Protein AF-A0A752IM41-F1 (afdb_monomer_lite)

Organism: Salmonella enterica (NCBI:txid28901)

pLDDT: mean 89.95, std 9.4, range [52.66, 97.0]

Secondary structure (DSSP, 8-state):
-HHHHHHHHHHHHHHH-TT--------SS--HHHHHHHHH-SS-B----TT-HHHHHHHHHH-S--B--SSSSHHHHHHHHHHT--

Radius of gyration: 12.21 Å; chains: 1; bounding box: 30×26×31 Å

Structure (mmCIF, N/CA/C/O backbone):
data_AF-A0A752IM41-F1
#
_entry.id   AF-A0A752IM41-F1
#
loop_
_atom_site.group_PDB
_atom_site.id
_atom_site.type_symbol
_atom_site.label_atom_id
_atom_site.label_alt_id
_atom_site.label_comp_id
_atom_site.label_asym_id
_atom_site.label_entity_id
_atom_site.label_seq_id
_atom_site.pdbx_PDB_ins_code
_atom_site.Cartn_x
_atom_site.Cartn_y
_atom_site.Cartn_z
_atom_site.occupancy
_atom_site.B_iso_or_equiv
_atom_site.auth_seq_id
_atom_site.auth_comp_id
_atom_site.auth_asym_id
_atom_site.auth_atom_id
_ato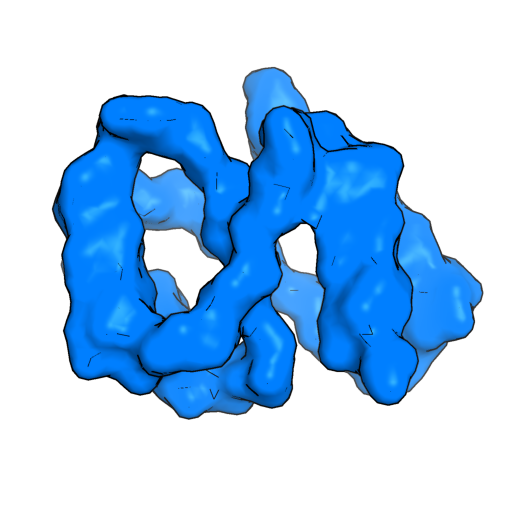m_site.pdbx_PDB_model_num
ATOM 1 N N . LEU A 1 1 ? 0.970 14.072 -9.253 1.00 55.06 1 LEU A N 1
ATOM 2 C CA . LEU A 1 1 ? -0.439 13.590 -9.184 1.00 55.06 1 LEU A CA 1
ATOM 3 C C . LEU A 1 1 ? -0.620 12.385 -8.253 1.00 55.06 1 LEU A C 1
ATOM 5 O O . LEU A 1 1 ? -1.535 12.417 -7.440 1.00 55.06 1 LEU A O 1
ATOM 9 N N . MET A 1 2 ? 0.221 11.345 -8.348 1.00 66.38 2 MET A N 1
ATOM 10 C CA . MET A 1 2 ? 0.053 10.117 -7.548 1.00 66.38 2 MET A CA 1
ATOM 11 C C . MET A 1 2 ? 0.316 10.296 -6.051 1.00 66.38 2 MET A C 1
ATOM 13 O O . MET A 1 2 ? -0.465 9.783 -5.264 1.00 66.38 2 MET A O 1
ATOM 17 N N . GLU A 1 3 ? 1.325 11.070 -5.642 1.00 77.12 3 GLU A N 1
ATOM 18 C CA . GLU A 1 3 ? 1.614 11.286 -4.211 1.00 77.12 3 GLU A CA 1
ATOM 19 C C . GLU A 1 3 ? 0.424 11.886 -3.451 1.00 77.12 3 GLU A C 1
ATOM 21 O O . GLU A 1 3 ? 0.065 11.424 -2.373 1.00 77.12 3 GLU A O 1
ATOM 26 N N . GLY A 1 4 ? -0.268 12.860 -4.052 1.00 88.25 4 GLY A N 1
ATOM 27 C CA . GLY A 1 4 ? -1.477 13.436 -3.464 1.00 88.25 4 GLY A CA 1
ATOM 28 C C . GLY A 1 4 ? -2.636 12.437 -3.367 1.00 88.25 4 GLY A C 1
ATOM 29 O O . GLY A 1 4 ? -3.416 12.497 -2.419 1.00 88.25 4 GLY A O 1
ATOM 30 N N . ALA A 1 5 ? -2.752 11.510 -4.323 1.00 90.00 5 ALA A N 1
ATOM 31 C CA . ALA A 1 5 ? -3.743 10.439 -4.265 1.00 90.00 5 ALA A CA 1
ATOM 32 C C . ALA A 1 5 ? -3.396 9.408 -3.181 1.00 90.00 5 ALA A C 1
ATOM 34 O O . ALA A 1 5 ? -4.267 9.063 -2.390 1.00 90.00 5 ALA A O 1
ATOM 35 N N . ALA A 1 6 ? -2.132 8.989 -3.094 1.00 90.56 6 ALA A N 1
ATOM 36 C CA . ALA A 1 6 ? -1.645 8.071 -2.068 1.00 90.56 6 ALA A CA 1
ATOM 37 C C . ALA A 1 6 ? -1.821 8.652 -0.656 1.00 90.56 6 ALA A C 1
ATOM 39 O O . ALA A 1 6 ? -2.323 7.969 0.234 1.00 90.56 6 ALA A O 1
ATOM 40 N N . ARG A 1 7 ? -1.524 9.946 -0.464 1.00 94.44 7 ARG A N 1
ATOM 41 C CA . ARG A 1 7 ? -1.757 10.643 0.810 1.00 94.44 7 ARG A CA 1
ATOM 42 C C . ARG A 1 7 ? -3.231 10.650 1.211 1.00 94.44 7 ARG A C 1
ATOM 44 O O . ARG A 1 7 ? -3.547 10.279 2.335 1.00 94.44 7 ARG A O 1
ATOM 51 N N . ARG A 1 8 ? -4.139 11.012 0.297 1.00 95.00 8 ARG A N 1
ATOM 52 C CA . ARG A 1 8 ? -5.587 10.963 0.574 1.00 95.00 8 ARG A CA 1
ATOM 53 C C . ARG A 1 8 ? -6.077 9.540 0.847 1.00 95.00 8 ARG A C 1
ATOM 55 O O . ARG A 1 8 ? -6.934 9.356 1.703 1.00 95.00 8 ARG A O 1
ATOM 62 N N . GLY A 1 9 ? -5.532 8.550 0.137 1.00 94.81 9 GLY A N 1
ATOM 63 C CA . GLY A 1 9 ? -5.806 7.134 0.380 1.00 94.81 9 GLY A CA 1
ATOM 64 C C . GLY A 1 9 ? -5.419 6.722 1.798 1.00 94.81 9 GLY A C 1
ATOM 65 O O . GLY A 1 9 ? -6.255 6.196 2.524 1.00 94.81 9 GLY A O 1
ATOM 66 N N . LYS A 1 10 ? -4.198 7.063 2.227 1.00 95.81 10 LYS A N 1
ATOM 67 C CA . LYS A 1 10 ? -3.725 6.860 3.604 1.00 95.81 10 LYS A CA 1
ATOM 68 C C . LYS A 1 10 ? -4.640 7.525 4.632 1.00 95.81 10 LYS A C 1
ATOM 70 O O . LYS A 1 10 ? -5.068 6.870 5.573 1.00 95.81 10 LYS A O 1
ATOM 75 N N . GLU A 1 11 ? -4.961 8.804 4.451 1.00 96.81 11 GLU A N 1
ATOM 76 C CA . GLU A 1 11 ? -5.841 9.540 5.372 1.00 96.81 11 GLU A CA 1
ATOM 77 C C . GLU A 1 11 ? -7.227 8.893 5.493 1.00 96.81 11 GLU A C 1
ATOM 79 O O . GLU A 1 11 ? -7.789 8.841 6.583 1.00 96.81 11 GLU A O 1
ATOM 84 N N . ALA A 1 12 ? -7.785 8.393 4.390 1.00 96.25 12 ALA A N 1
ATOM 85 C CA . ALA A 1 12 ? -9.068 7.701 4.399 1.00 96.25 12 ALA A CA 1
ATOM 86 C C . ALA A 1 12 ? -8.983 6.316 5.060 1.00 96.25 12 ALA A C 1
ATOM 88 O O . ALA A 1 12 ? -9.834 5.997 5.885 1.00 96.25 12 ALA A O 1
ATOM 89 N N . LEU A 1 13 ? -7.950 5.522 4.758 1.00 95.69 13 LEU A N 1
ATOM 90 C CA . LEU A 1 13 ? -7.739 4.214 5.387 1.00 95.69 13 LEU A CA 1
ATOM 91 C C . LEU A 1 13 ? -7.577 4.337 6.900 1.00 95.69 13 LEU A C 1
ATOM 93 O O . LEU A 1 13 ? -8.201 3.579 7.627 1.00 95.69 13 LEU A O 1
ATOM 97 N N . LEU A 1 14 ? -6.828 5.332 7.379 1.00 97.00 14 LEU A N 1
ATOM 98 C CA . LEU A 1 14 ? -6.671 5.584 8.815 1.00 97.00 14 LEU A CA 1
ATOM 99 C C . LEU A 1 14 ? -7.972 6.044 9.491 1.00 97.00 14 LEU A C 1
ATOM 101 O O . LEU A 1 14 ? -8.148 5.828 10.684 1.00 97.00 14 LEU A O 1
ATOM 105 N N . LYS A 1 15 ? -8.901 6.664 8.753 1.00 96.56 15 LYS A N 1
ATOM 106 C CA . LYS A 1 15 ? -10.240 6.983 9.280 1.00 96.56 15 LYS A CA 1
ATOM 107 C C . LYS A 1 15 ? -11.130 5.746 9.381 1.00 96.56 15 LYS A C 1
ATOM 109 O O . LYS A 1 15 ? -11.902 5.647 10.326 1.00 96.56 15 LYS A O 1
ATOM 114 N N . LEU A 1 16 ? -11.043 4.839 8.408 1.00 94.38 16 LEU A N 1
ATOM 115 C CA . LEU A 1 16 ? -11.819 3.595 8.385 1.00 94.38 16 LEU A CA 1
ATOM 116 C C . LEU A 1 16 ? -11.269 2.563 9.377 1.00 94.38 16 LEU A C 1
ATOM 118 O O . LEU A 1 16 ? -12.032 1.879 10.049 1.00 94.38 16 LEU A O 1
ATOM 122 N N . TYR A 1 17 ? -9.945 2.498 9.497 1.00 95.50 17 TYR A N 1
ATOM 123 C CA . TYR A 1 17 ? -9.214 1.542 10.317 1.00 95.50 17 TYR A CA 1
ATOM 124 C C . TYR A 1 17 ? -8.118 2.271 11.114 1.00 95.50 17 TYR A C 1
ATOM 126 O O . TYR A 1 17 ? -6.951 2.281 10.712 1.00 95.50 17 TYR A O 1
ATOM 134 N N . PRO A 1 18 ? -8.458 2.878 12.266 1.00 95.31 18 PRO A N 1
ATOM 135 C CA . PRO A 1 18 ? -7.511 3.672 13.057 1.00 95.31 18 PRO A CA 1
ATOM 136 C C . PRO A 1 18 ? -6.282 2.907 13.565 1.00 95.31 18 PRO A C 1
ATOM 138 O O . PRO A 1 18 ? -5.282 3.527 13.913 1.00 95.31 18 PRO A O 1
ATOM 141 N N . GLY A 1 19 ? -6.352 1.573 13.615 1.00 95.56 19 GLY A N 1
ATOM 142 C CA . GLY A 1 19 ? -5.241 0.708 14.018 1.00 95.56 19 GLY A CA 1
ATOM 143 C C . GLY A 1 19 ? -4.243 0.372 12.905 1.00 95.56 19 GLY A C 1
ATOM 144 O O . GLY A 1 19 ? -3.234 -0.265 13.193 1.00 95.56 19 GLY A O 1
ATOM 145 N N . LEU A 1 20 ? -4.496 0.762 11.648 1.00 95.81 20 LEU A N 1
ATOM 146 C CA . LEU A 1 20 ? -3.552 0.499 10.559 1.00 95.81 20 LEU A CA 1
ATOM 147 C C . LEU A 1 20 ? -2.284 1.344 10.706 1.00 95.81 20 LEU A C 1
ATOM 149 O O . LEU A 1 20 ? -2.345 2.552 10.932 1.00 95.81 20 LEU A O 1
ATOM 153 N N . ASN A 1 21 ? -1.131 0.730 10.440 1.00 96.50 21 ASN A N 1
ATOM 154 C CA . ASN A 1 21 ? 0.063 1.466 10.045 1.00 96.50 21 ASN A CA 1
ATOM 155 C C . ASN A 1 21 ? 0.107 1.543 8.514 1.00 96.50 21 ASN A C 1
ATOM 157 O O . ASN A 1 21 ? 0.119 0.518 7.838 1.00 96.50 21 ASN A O 1
ATOM 161 N N . VAL A 1 22 ? 0.125 2.757 7.962 1.00 95.56 22 VAL A N 1
ATOM 162 C CA . VAL A 1 22 ? 0.159 2.970 6.510 1.00 95.56 22 VAL A CA 1
ATOM 163 C C . VAL A 1 22 ? 1.414 3.744 6.134 1.00 95.56 22 VAL A C 1
ATOM 16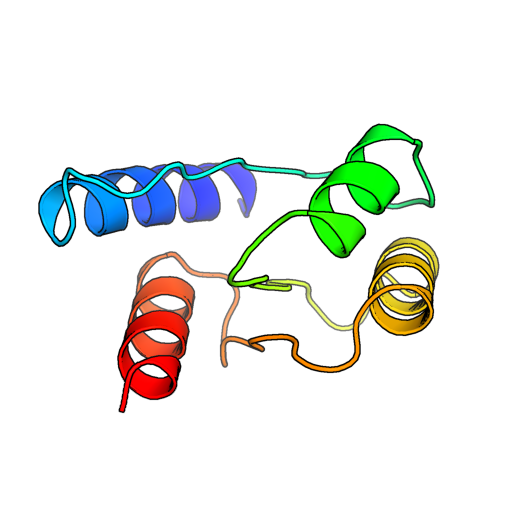5 O O . VAL A 1 22 ? 1.560 4.927 6.470 1.00 95.56 22 VAL A O 1
ATOM 168 N N . GLU A 1 23 ? 2.284 3.102 5.366 1.00 95.81 23 GLU A N 1
ATOM 169 C CA . GLU A 1 23 ? 3.508 3.688 4.826 1.00 95.81 23 GLU A CA 1
ATOM 170 C C . GLU A 1 23 ? 3.361 3.957 3.328 1.00 95.81 23 GLU A C 1
ATOM 172 O O . GLU A 1 23 ? 2.732 3.196 2.595 1.00 95.81 23 GLU A O 1
ATOM 177 N N . LEU A 1 24 ? 3.902 5.088 2.874 1.00 94.00 24 LEU A N 1
ATOM 178 C CA . LEU A 1 24 ? 3.871 5.483 1.470 1.00 94.00 24 LEU A CA 1
ATOM 179 C C . LEU A 1 24 ? 5.290 5.429 0.919 1.00 94.00 24 LEU A C 1
ATOM 181 O O . LEU A 1 24 ? 6.188 6.058 1.472 1.00 94.00 24 LEU A O 1
ATOM 185 N N . ASN A 1 25 ? 5.468 4.738 -0.201 1.00 91.81 25 ASN A N 1
ATOM 186 C CA . ASN A 1 25 ? 6.725 4.693 -0.933 1.00 91.81 25 ASN A CA 1
ATOM 187 C C . ASN A 1 25 ? 6.494 5.143 -2.383 1.00 91.81 25 ASN A C 1
ATOM 189 O O . ASN A 1 25 ? 5.474 4.815 -2.994 1.00 91.81 25 ASN A O 1
ATOM 193 N N . HIS A 1 26 ? 7.419 5.942 -2.909 1.00 89.38 26 HIS A N 1
ATOM 194 C CA . HIS A 1 26 ? 7.372 6.476 -4.271 1.00 89.38 26 HIS A CA 1
ATOM 195 C C . HIS A 1 26 ? 8.615 6.100 -5.086 1.00 89.38 26 HIS A C 1
ATOM 197 O O . HIS A 1 26 ? 8.821 6.652 -6.168 1.00 89.38 26 HIS A O 1
ATOM 203 N N . ASP A 1 27 ? 9.416 5.151 -4.604 1.00 88.75 27 ASP A N 1
ATOM 204 C CA . ASP A 1 27 ? 10.633 4.727 -5.276 1.00 88.75 27 ASP A CA 1
ATOM 205 C C . ASP A 1 27 ? 10.298 4.085 -6.625 1.00 88.75 27 ASP A C 1
ATOM 207 O O . ASP A 1 27 ? 9.307 3.372 -6.810 1.00 88.75 27 ASP A O 1
ATOM 211 N N . HIS A 1 28 ? 11.133 4.383 -7.613 1.00 86.38 28 HIS A N 1
ATOM 212 C CA . HIS A 1 28 ? 10.981 3.877 -8.977 1.00 86.38 28 HIS A CA 1
ATOM 213 C C . HIS A 1 28 ? 11.925 2.707 -9.283 1.00 86.38 28 HIS A C 1
ATOM 215 O O . HIS A 1 28 ? 11.824 2.097 -10.349 1.00 86.38 28 HIS A O 1
ATOM 221 N N . VAL A 1 29 ? 12.819 2.397 -8.346 1.00 86.75 29 VAL A N 1
ATOM 222 C CA . VAL A 1 29 ? 13.906 1.424 -8.463 1.00 86.75 29 VAL A CA 1
ATOM 223 C C . VAL A 1 29 ? 13.991 0.580 -7.193 1.00 86.75 29 VAL A C 1
ATOM 225 O O . VAL A 1 29 ? 13.337 0.889 -6.197 1.00 86.75 29 VAL A O 1
ATOM 228 N N . ALA A 1 30 ? 14.808 -0.470 -7.228 1.00 87.94 30 ALA A N 1
ATOM 229 C CA . ALA A 1 30 ? 15.073 -1.327 -6.081 1.00 87.94 30 ALA A CA 1
ATOM 230 C C . ALA A 1 30 ? 15.856 -0.567 -4.996 1.00 87.94 30 ALA A C 1
ATOM 232 O O . ALA A 1 30 ? 17.081 -0.465 -5.056 1.00 87.94 30 ALA A O 1
ATOM 233 N N . THR A 1 31 ? 15.156 -0.008 -4.011 1.00 93.31 31 THR A N 1
ATOM 234 C CA . THR A 1 31 ? 15.779 0.611 -2.835 1.00 93.31 31 THR A CA 1
ATOM 235 C C . T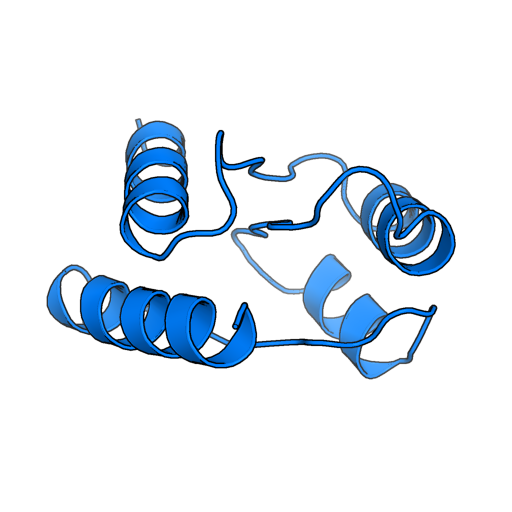HR A 1 31 ? 15.648 -0.312 -1.622 1.00 93.31 31 THR A C 1
ATOM 237 O O . THR A 1 31 ? 14.677 -1.068 -1.526 1.00 93.31 31 THR A O 1
ATOM 240 N N . PRO A 1 32 ? 16.559 -0.219 -0.636 1.00 94.75 32 PRO A N 1
ATOM 241 C CA . PRO A 1 32 ? 16.404 -0.940 0.627 1.00 94.75 32 PRO A CA 1
ATOM 242 C C . PRO A 1 32 ? 15.074 -0.640 1.335 1.00 94.75 32 PRO A C 1
ATOM 244 O O . PRO A 1 32 ? 14.503 -1.523 1.966 1.00 94.75 32 PRO A O 1
ATOM 247 N N . ALA A 1 33 ? 14.553 0.586 1.205 1.00 94.06 33 ALA A N 1
ATOM 248 C CA . ALA A 1 33 ? 13.269 0.971 1.784 1.00 94.06 33 ALA A CA 1
ATOM 249 C C . ALA A 1 33 ? 12.091 0.248 1.110 1.00 94.06 33 ALA A C 1
ATOM 251 O O . ALA A 1 33 ? 11.236 -0.299 1.805 1.00 94.06 33 ALA A O 1
ATOM 252 N N . LEU A 1 34 ? 12.066 0.201 -0.228 1.00 93.31 34 LEU A N 1
ATOM 253 C CA . LEU A 1 34 ? 11.039 -0.518 -0.984 1.00 93.31 34 LEU A CA 1
ATOM 254 C C . LEU A 1 34 ? 11.068 -2.019 -0.676 1.00 93.31 34 LEU A C 1
ATOM 256 O O . LEU A 1 34 ? 10.016 -2.609 -0.445 1.00 93.31 34 LEU A O 1
ATOM 260 N N . ILE A 1 35 ? 12.265 -2.612 -0.632 1.00 94.81 35 ILE A N 1
ATOM 261 C CA . ILE A 1 35 ? 12.459 -4.032 -0.306 1.00 94.81 35 ILE A CA 1
ATOM 262 C C . ILE A 1 35 ? 11.948 -4.324 1.107 1.00 94.81 35 ILE A C 1
ATOM 264 O O . ILE A 1 35 ? 11.101 -5.192 1.285 1.00 94.81 35 ILE A O 1
ATOM 268 N N . ASN A 1 36 ? 12.363 -3.534 2.101 1.00 96.06 36 ASN A N 1
ATOM 269 C CA . ASN A 1 36 ? 11.932 -3.715 3.487 1.00 96.06 36 ASN A CA 1
ATOM 270 C C . ASN A 1 36 ? 10.402 -3.625 3.646 1.00 96.06 36 ASN A C 1
ATOM 272 O O . ASN A 1 36 ? 9.817 -4.384 4.417 1.00 96.06 36 ASN A O 1
ATOM 276 N N . LEU A 1 37 ? 9.740 -2.720 2.917 1.00 94.94 37 LEU A N 1
ATOM 277 C CA . LEU A 1 37 ? 8.275 -2.639 2.900 1.00 94.94 37 LEU A CA 1
ATOM 278 C C . LEU A 1 37 ? 7.643 -3.869 2.239 1.00 94.94 37 LEU A C 1
ATOM 280 O O . LEU A 1 37 ? 6.664 -4.408 2.757 1.00 94.94 37 LEU A O 1
ATOM 284 N N . ALA A 1 38 ? 8.203 -4.321 1.114 1.00 94.44 38 ALA A N 1
ATOM 285 C CA . ALA A 1 38 ? 7.732 -5.504 0.401 1.00 94.44 38 ALA A CA 1
ATOM 286 C C . ALA A 1 38 ? 7.887 -6.784 1.233 1.00 94.44 38 ALA A C 1
ATOM 288 O O . ALA A 1 38 ? 7.054 -7.676 1.114 1.00 94.44 38 ALA A O 1
ATOM 289 N N . GLU A 1 39 ? 8.872 -6.867 2.121 1.00 95.31 39 GLU A N 1
ATOM 290 C CA . GLU A 1 39 ? 9.058 -8.018 3.012 1.00 95.31 39 GLU A CA 1
ATOM 291 C C . GLU A 1 39 ? 8.143 -7.977 4.243 1.00 95.31 39 GLU A C 1
ATOM 293 O O . GLU A 1 39 ? 7.654 -9.018 4.673 1.00 95.31 39 GLU A O 1
ATOM 298 N N . LYS A 1 40 ? 7.896 -6.793 4.822 1.00 95.31 40 LYS A N 1
ATOM 299 C CA . LYS A 1 40 ? 7.307 -6.683 6.171 1.00 95.31 40 LYS A CA 1
ATOM 300 C C . LYS A 1 40 ? 5.831 -6.320 6.233 1.00 95.31 40 LYS A C 1
ATOM 302 O O . LYS A 1 40 ? 5.217 -6.555 7.265 1.00 95.31 40 LYS A O 1
ATOM 307 N N . ALA A 1 41 ? 5.267 -5.701 5.198 1.00 95.69 41 ALA A N 1
ATOM 308 C CA . ALA A 1 41 ? 3.876 -5.259 5.263 1.00 95.69 41 ALA A CA 1
ATOM 309 C C . ALA A 1 41 ? 2.904 -6.452 5.311 1.00 95.69 41 ALA A C 1
ATOM 311 O O . ALA A 1 41 ? 3.100 -7.427 4.593 1.00 95.69 41 ALA A O 1
ATOM 312 N N . ASP A 1 42 ? 1.804 -6.372 6.050 1.00 95.56 42 ASP A N 1
ATOM 313 C CA . ASP A 1 42 ? 0.765 -7.410 5.957 1.00 95.56 42 ASP A CA 1
ATOM 314 C C . ASP A 1 42 ? 0.060 -7.348 4.590 1.00 95.56 42 ASP A C 1
ATOM 316 O O . ASP A 1 42 ? -0.148 -8.358 3.928 1.00 95.56 42 ASP A O 1
ATOM 320 N N . TYR A 1 43 ? -0.180 -6.131 4.092 1.00 95.62 43 TYR A N 1
ATOM 321 C CA . TYR A 1 43 ? -0.788 -5.868 2.787 1.00 95.62 43 TYR A CA 1
ATOM 322 C C . TYR A 1 43 ? 0.075 -4.907 1.971 1.00 95.62 43 TYR A C 1
ATOM 324 O O . TYR A 1 43 ? 0.603 -3.931 2.504 1.00 95.62 43 TYR A O 1
ATOM 332 N N . PHE A 1 44 ? 0.180 -5.139 0.660 1.00 95.31 44 PHE A N 1
ATOM 333 C CA . PHE A 1 44 ? 0.948 -4.273 -0.236 1.00 95.31 44 PHE A CA 1
ATOM 334 C C . PHE A 1 44 ? 0.107 -3.839 -1.432 1.00 95.31 44 PHE A C 1
ATOM 336 O O . PHE A 1 44 ? -0.264 -4.657 -2.271 1.00 95.31 44 PHE A O 1
ATOM 343 N N . ILE A 1 45 ? -0.165 -2.537 -1.534 1.00 93.94 45 ILE A N 1
ATOM 344 C CA . ILE A 1 45 ? -0.886 -1.950 -2.668 1.00 93.94 45 ILE A CA 1
ATOM 345 C C . ILE A 1 45 ? 0.136 -1.395 -3.658 1.00 93.94 45 ILE A C 1
ATOM 347 O O . ILE A 1 45 ? 0.755 -0.358 -3.408 1.00 93.94 45 ILE A O 1
ATOM 351 N N . PHE A 1 46 ? 0.285 -2.035 -4.816 1.00 92.19 46 PHE A N 1
ATOM 352 C CA . PHE A 1 46 ? 1.164 -1.536 -5.874 1.00 92.19 46 PHE A CA 1
ATOM 353 C C . PHE A 1 46 ? 0.367 -0.706 -6.880 1.00 92.19 46 PHE A C 1
ATOM 355 O O . PHE A 1 46 ? 0.001 -1.145 -7.971 1.00 92.19 46 PHE A O 1
ATOM 362 N N . ALA A 1 47 ? 0.086 0.541 -6.509 1.00 87.69 47 ALA A N 1
ATOM 363 C CA . ALA A 1 47 ? -0.603 1.483 -7.378 1.00 87.69 47 ALA A CA 1
ATOM 364 C C . ALA A 1 47 ? 0.391 2.109 -8.364 1.00 87.69 47 ALA A C 1
ATOM 366 O O . ALA A 1 47 ? 0.868 3.220 -8.143 1.00 87.69 47 ALA A O 1
ATOM 367 N N . SER A 1 48 ? 0.730 1.421 -9.454 1.00 73.25 48 SER A N 1
ATOM 368 C CA . SER A 1 48 ? 1.560 1.983 -10.526 1.00 73.25 48 SER A CA 1
ATOM 369 C C . SER A 1 48 ? 0.894 1.833 -11.892 1.00 73.25 48 SER A C 1
ATOM 371 O O . SER A 1 48 ? 0.113 0.918 -12.119 1.00 73.25 48 SER A O 1
ATOM 373 N N . GLY A 1 49 ? 1.164 2.769 -12.807 1.00 65.31 49 GLY A N 1
ATOM 374 C CA . GLY A 1 49 ? 0.837 2.541 -14.218 1.00 65.31 49 GLY A CA 1
ATOM 375 C C . GLY A 1 49 ? 1.823 1.578 -14.866 1.00 65.31 49 GLY A C 1
ATOM 376 O O . GLY A 1 49 ? 2.824 1.227 -14.259 1.00 65.31 49 GLY A O 1
ATOM 377 N N . SER A 1 50 ? 1.598 1.257 -16.135 1.00 56.00 50 SER A N 1
ATOM 378 C CA . SER A 1 50 ? 2.386 0.335 -16.968 1.00 56.00 50 SER A CA 1
ATOM 379 C C . SER A 1 50 ? 3.895 0.633 -17.139 1.00 56.00 50 SER A C 1
ATOM 381 O O . SER A 1 50 ? 4.531 0.009 -17.976 1.00 56.00 50 SER A O 1
ATOM 383 N N . SER A 1 51 ? 4.504 1.560 -16.391 1.00 52.66 51 SER A N 1
ATOM 384 C CA . SER A 1 51 ? 5.831 2.123 -16.683 1.00 52.66 51 SER A CA 1
ATOM 385 C C . SER A 1 51 ? 6.871 2.024 -15.554 1.00 52.66 51 SER A C 1
ATOM 387 O O . SER A 1 51 ? 7.783 2.847 -15.499 1.00 52.66 51 SER A O 1
ATOM 389 N N . LYS A 1 52 ? 6.777 1.052 -14.635 1.00 68.88 52 LYS A N 1
ATOM 390 C CA . LYS A 1 52 ? 7.725 0.922 -13.504 1.00 68.88 52 LYS A CA 1
ATOM 391 C C . LYS A 1 52 ? 8.291 -0.491 -13.326 1.00 68.88 52 LYS A C 1
ATOM 393 O O . LYS A 1 52 ? 8.217 -1.048 -12.236 1.00 68.88 52 LYS A O 1
ATOM 398 N N . HIS A 1 53 ? 8.872 -1.055 -14.388 1.00 79.38 53 HIS A N 1
ATOM 399 C CA . HIS A 1 53 ? 9.406 -2.424 -14.394 1.00 79.38 53 HIS A CA 1
ATOM 400 C C . HIS A 1 53 ? 10.366 -2.722 -13.234 1.00 79.38 53 HIS A C 1
ATOM 402 O O . HIS A 1 53 ? 10.219 -3.761 -12.610 1.00 79.38 53 HIS A O 1
ATOM 408 N N . GLN A 1 54 ? 11.298 -1.823 -12.892 1.00 84.19 54 GLN A N 1
ATOM 409 C CA . GLN A 1 54 ? 12.278 -2.104 -11.832 1.00 84.19 54 GLN A CA 1
ATOM 410 C C . GLN A 1 54 ? 11.634 -2.230 -10.445 1.00 84.19 54 GLN A C 1
ATOM 412 O O . GLN A 1 54 ? 11.783 -3.266 -9.805 1.00 84.19 54 GLN A O 1
ATOM 417 N N . ALA A 1 55 ? 10.884 -1.218 -9.993 1.00 85.88 55 ALA A N 1
ATOM 418 C CA . ALA A 1 55 ? 10.165 -1.299 -8.719 1.00 85.88 55 ALA A CA 1
ATOM 419 C C . ALA A 1 55 ? 9.149 -2.452 -8.701 1.00 85.88 55 ALA A C 1
ATOM 421 O O . ALA A 1 55 ? 9.015 -3.127 -7.687 1.00 85.88 55 ALA A O 1
ATOM 422 N N . PHE A 1 56 ? 8.462 -2.699 -9.822 1.00 87.88 56 PHE A N 1
ATOM 423 C CA . PHE A 1 56 ? 7.509 -3.800 -9.940 1.00 87.88 56 PHE A CA 1
ATOM 424 C C . PHE A 1 56 ? 8.189 -5.153 -9.738 1.00 87.88 56 PHE A C 1
ATOM 426 O O . PHE A 1 56 ? 7.785 -5.883 -8.840 1.00 87.88 56 PHE A O 1
ATOM 433 N N . TYR A 1 57 ? 9.241 -5.445 -10.512 1.00 88.94 57 TYR A N 1
ATOM 434 C CA . TYR A 1 57 ? 9.958 -6.714 -10.399 1.00 88.94 57 TYR A CA 1
ATOM 435 C C . TYR A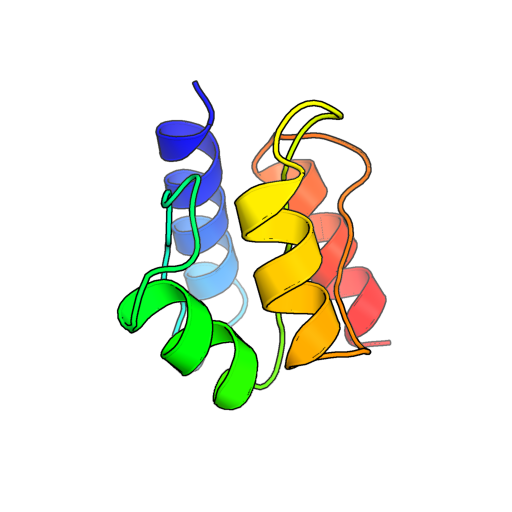 1 57 ? 10.574 -6.890 -9.015 1.00 88.94 57 TYR A C 1
ATOM 437 O O . TYR A 1 57 ? 10.433 -7.953 -8.426 1.00 88.94 57 TYR A O 1
ATOM 445 N N . THR A 1 58 ? 11.123 -5.813 -8.445 1.00 90.38 58 THR A N 1
ATOM 446 C CA . THR A 1 58 ? 11.617 -5.829 -7.063 1.00 90.38 58 THR A CA 1
ATOM 447 C C . THR A 1 58 ? 10.521 -6.288 -6.106 1.00 90.38 58 THR A C 1
ATOM 449 O O . THR A 1 58 ? 10.714 -7.251 -5.382 1.00 90.38 58 THR A O 1
ATOM 452 N N . VAL A 1 59 ? 9.346 -5.650 -6.104 1.00 91.31 59 VAL A N 1
ATOM 453 C CA . VAL A 1 59 ? 8.269 -6.037 -5.178 1.00 91.31 59 VAL A CA 1
ATOM 454 C C . VAL A 1 59 ? 7.801 -7.472 -5.438 1.00 91.31 59 VAL A C 1
ATOM 456 O O . VAL A 1 59 ? 7.600 -8.208 -4.476 1.00 91.31 59 VAL A O 1
ATOM 459 N N . THR A 1 60 ? 7.677 -7.897 -6.700 1.00 91.69 60 THR A N 1
ATOM 460 C CA . THR A 1 60 ? 7.249 -9.269 -7.029 1.00 91.69 60 THR A CA 1
ATOM 461 C C . THR A 1 60 ? 8.272 -10.343 -6.654 1.00 91.69 60 THR A C 1
ATOM 463 O O . THR A 1 60 ? 7.875 -11.483 -6.421 1.00 91.69 60 THR A O 1
ATOM 466 N N . ASP A 1 61 ? 9.560 -10.000 -6.558 1.00 93.00 61 ASP A N 1
ATOM 467 C CA . ASP A 1 61 ? 10.613 -10.928 -6.123 1.00 93.00 61 ASP A CA 1
ATOM 468 C C . ASP A 1 61 ? 10.521 -11.235 -4.619 1.00 93.00 61 ASP A C 1
ATOM 470 O O . ASP A 1 61 ? 10.816 -12.353 -4.196 1.00 93.00 61 ASP A O 1
ATOM 474 N N . TYR A 1 62 ? 10.064 -10.271 -3.811 1.00 92.88 62 TYR A N 1
ATOM 475 C CA . TYR A 1 62 ? 9.925 -10.422 -2.354 1.00 92.88 62 TYR A CA 1
ATOM 476 C C . TYR A 1 62 ? 8.497 -10.758 -1.904 1.00 92.88 62 TYR A C 1
ATOM 478 O O . TYR A 1 62 ? 8.301 -11.227 -0.783 1.00 92.88 62 TYR A O 1
ATOM 486 N N . ARG A 1 63 ? 7.484 -10.533 -2.753 1.00 92.69 63 ARG A N 1
ATOM 487 C CA . ARG A 1 63 ? 6.072 -10.714 -2.396 1.00 92.69 63 ARG A CA 1
ATOM 488 C C . ARG A 1 63 ? 5.225 -11.183 -3.572 1.00 92.69 63 ARG A C 1
ATOM 490 O O . ARG A 1 63 ? 5.190 -10.555 -4.623 1.00 92.69 63 ARG A O 1
ATOM 497 N N . LYS A 1 64 ? 4.441 -12.239 -3.343 1.00 89.19 64 LYS A N 1
ATOM 498 C CA . LYS A 1 64 ? 3.466 -12.757 -4.320 1.00 89.19 64 LYS A CA 1
ATOM 499 C C . LYS A 1 64 ? 2.093 -12.094 -4.202 1.00 89.19 64 LYS A C 1
ATOM 501 O O . LYS A 1 64 ? 1.443 -11.843 -5.211 1.00 89.19 64 LYS A O 1
ATOM 506 N N . GLU A 1 65 ? 1.659 -11.810 -2.979 1.00 92.19 65 GLU A N 1
ATOM 507 C CA . GLU A 1 65 ? 0.334 -11.258 -2.691 1.00 92.19 65 GLU A CA 1
ATOM 508 C C . GLU A 1 65 ? 0.371 -9.731 -2.754 1.00 92.19 65 GLU A C 1
ATOM 510 O O . GLU A 1 65 ? 0.713 -9.046 -1.790 1.00 92.19 65 GLU A O 1
ATOM 515 N N . ILE A 1 66 ? 0.065 -9.193 -3.932 1.00 94.12 66 ILE A N 1
ATOM 516 C CA . ILE A 1 66 ? 0.059 -7.754 -4.196 1.00 94.12 66 ILE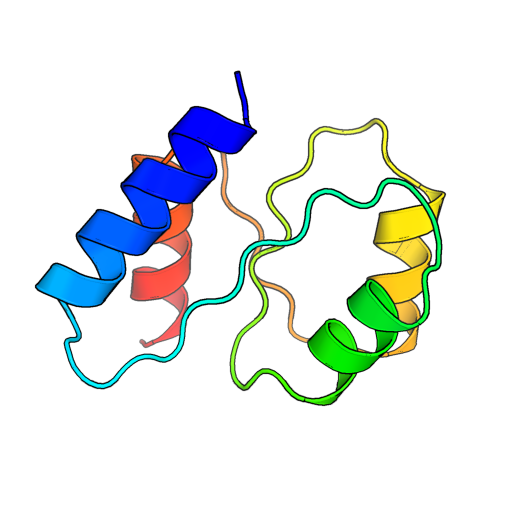 A CA 1
ATOM 517 C C . ILE A 1 66 ? -1.348 -7.333 -4.610 1.00 94.12 66 ILE A C 1
ATOM 519 O O . ILE A 1 66 ? -1.962 -7.924 -5.497 1.00 94.12 66 ILE A O 1
ATOM 523 N N . ILE A 1 67 ? -1.841 -6.264 -3.992 1.00 94.81 67 ILE A N 1
ATOM 524 C CA . ILE A 1 67 ? -3.122 -5.648 -4.321 1.00 94.81 67 ILE A CA 1
ATOM 525 C C . ILE A 1 67 ? -2.900 -4.651 -5.458 1.00 94.81 67 ILE A C 1
ATOM 527 O O . ILE A 1 67 ? -2.157 -3.672 -5.321 1.00 94.81 67 ILE A O 1
ATOM 531 N N . TYR A 1 68 ? -3.585 -4.875 -6.577 1.00 92.94 68 TYR A N 1
ATOM 532 C CA . TYR A 1 68 ? -3.521 -4.012 -7.752 1.00 92.94 68 TYR A CA 1
ATOM 533 C C . TYR A 1 68 ? -4.825 -3.226 -7.915 1.00 92.94 68 TYR A C 1
ATOM 535 O O . TYR A 1 68 ? -5.840 -3.792 -8.322 1.00 92.94 68 TYR A O 1
ATOM 543 N N . PRO A 1 69 ? -4.834 -1.916 -7.621 1.00 92.94 69 PRO A N 1
ATOM 544 C CA . PRO A 1 69 ? -6.012 -1.100 -7.861 1.00 92.94 69 PRO A CA 1
ATOM 545 C C . PRO A 1 69 ? -6.242 -0.889 -9.362 1.00 92.94 69 PRO A C 1
ATOM 547 O O . PRO A 1 69 ? -5.301 -0.722 -10.138 1.00 92.94 69 PRO A O 1
ATOM 550 N N . SER A 1 70 ? -7.512 -0.821 -9.764 1.00 91.06 70 SER A N 1
ATOM 551 C CA . SER A 1 70 ? -7.936 -0.578 -11.154 1.00 91.06 70 SER A CA 1
ATOM 552 C C . SER A 1 70 ? -7.532 0.800 -11.700 1.00 91.06 70 SER A C 1
ATOM 554 O O . SER A 1 70 ? -7.538 1.031 -12.908 1.00 91.06 70 SER A O 1
ATOM 556 N N . GLY A 1 71 ? -7.163 1.731 -10.820 1.00 89.56 71 GLY A N 1
ATOM 557 C CA . GLY A 1 71 ? -6.723 3.076 -11.148 1.00 89.56 71 GLY A CA 1
ATOM 558 C C . GLY A 1 71 ? -5.746 3.641 -10.117 1.00 89.56 71 GLY A C 1
ATOM 559 O O . GLY A 1 71 ? -5.543 3.113 -9.030 1.00 89.56 71 GLY A O 1
ATOM 560 N N . LYS A 1 72 ? -5.138 4.784 -10.448 1.00 86.31 72 LYS A N 1
ATOM 561 C CA . LYS A 1 72 ? -4.081 5.421 -9.631 1.00 86.31 72 LYS A CA 1
ATOM 562 C C . LYS A 1 72 ? -4.616 6.387 -8.562 1.00 86.31 72 LYS A C 1
ATOM 564 O O . LYS A 1 72 ? -3.845 7.130 -7.958 1.00 86.31 72 LYS A O 1
ATOM 569 N N . GLY A 1 73 ? -5.937 6.460 -8.405 1.00 91.06 73 GLY A N 1
ATOM 570 C CA . GLY A 1 73 ? -6.615 7.381 -7.494 1.00 91.06 73 GLY A CA 1
ATOM 571 C C . GLY A 1 73 ? -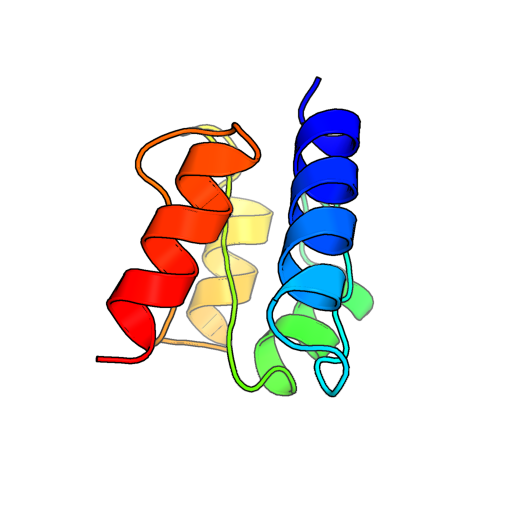6.847 6.776 -6.110 1.00 91.06 73 GLY A C 1
ATOM 572 O O . GLY A 1 73 ? -6.943 5.561 -5.975 1.00 91.06 73 GLY A O 1
ATOM 573 N N . ALA A 1 74 ? -7.015 7.638 -5.102 1.00 93.19 74 ALA A N 1
ATOM 574 C CA . ALA A 1 74 ? -7.269 7.236 -3.715 1.00 93.19 74 ALA A CA 1
ATOM 575 C C . ALA A 1 74 ? -8.449 6.257 -3.594 1.00 93.19 74 ALA A C 1
ATOM 577 O O . ALA A 1 74 ? -8.314 5.206 -2.981 1.00 93.19 74 ALA A O 1
ATOM 578 N N . SER A 1 75 ? -9.579 6.563 -4.242 1.00 94.44 75 SER A N 1
ATOM 579 C CA . SER A 1 75 ? -10.778 5.721 -4.182 1.00 94.44 75 SER A CA 1
ATOM 580 C C . SER A 1 75 ? -10.545 4.317 -4.739 1.00 94.44 75 SER A C 1
ATOM 582 O O . SER A 1 75 ? -11.056 3.355 -4.183 1.00 94.44 75 SER A O 1
ATOM 584 N N . SER A 1 76 ? -9.743 4.187 -5.802 1.00 94.25 76 SER A N 1
ATOM 585 C CA . SER A 1 76 ? -9.423 2.879 -6.383 1.00 94.25 76 SER A CA 1
ATOM 586 C C . SER A 1 76 ? -8.513 2.058 -5.464 1.00 94.25 76 SER A C 1
ATOM 588 O O . SER A 1 76 ? -8.745 0.866 -5.296 1.00 94.25 76 SER A O 1
ATOM 590 N N . MET A 1 77 ? -7.539 2.696 -4.801 1.00 93.75 77 MET A N 1
ATOM 591 C CA . MET A 1 77 ? -6.691 2.039 -3.794 1.00 93.75 77 MET A CA 1
ATOM 592 C C . MET A 1 77 ? -7.508 1.532 -2.603 1.00 93.75 77 MET A C 1
ATOM 594 O O . MET A 1 77 ? -7.326 0.398 -2.179 1.00 93.75 77 MET A O 1
ATOM 598 N N . ILE A 1 78 ? -8.425 2.357 -2.087 1.00 95.25 78 ILE A N 1
ATOM 599 C CA . ILE A 1 78 ? -9.275 1.992 -0.946 1.00 95.25 78 ILE A CA 1
ATOM 600 C C . ILE A 1 78 ? -10.209 0.842 -1.326 1.00 95.25 78 ILE A C 1
ATOM 602 O O . ILE A 1 78 ? -10.294 -0.130 -0.588 1.00 95.25 78 ILE A O 1
ATOM 606 N N . ALA A 1 79 ? -10.872 0.924 -2.483 1.00 95.81 79 ALA A N 1
ATOM 607 C CA . ALA A 1 79 ? -11.771 -0.132 -2.942 1.00 95.81 79 ALA A CA 1
ATOM 608 C C . ALA A 1 79 ? -11.042 -1.474 -3.111 1.00 95.81 79 ALA A C 1
ATOM 610 O O . ALA A 1 79 ? -11.550 -2.503 -2.673 1.00 95.81 79 ALA A O 1
ATOM 611 N N . ALA A 1 80 ? -9.838 -1.455 -3.694 1.00 95.69 80 ALA A N 1
ATOM 612 C CA . ALA A 1 80 ? -9.022 -2.654 -3.858 1.00 95.69 80 ALA A CA 1
ATOM 613 C C . ALA A 1 80 ? -8.554 -3.231 -2.515 1.00 95.69 80 ALA A C 1
ATOM 615 O O . ALA A 1 80 ? -8.549 -4.444 -2.355 1.00 95.69 80 ALA A O 1
ATOM 616 N N . PHE A 1 81 ? -8.199 -2.375 -1.551 1.00 95.94 81 PHE A N 1
ATOM 617 C CA . PHE A 1 81 ? -7.846 -2.817 -0.203 1.00 95.94 81 PHE A CA 1
ATOM 618 C C . PHE A 1 81 ? -9.027 -3.473 0.510 1.00 95.94 81 PHE A C 1
ATOM 620 O O . PHE A 1 81 ? -8.887 -4.585 0.994 1.00 95.94 81 PHE A O 1
ATOM 627 N N . VAL A 1 82 ? -10.193 -2.819 0.527 1.00 95.19 82 VAL A N 1
ATOM 628 C CA . VAL A 1 82 ? -11.400 -3.359 1.173 1.00 95.19 82 VAL A CA 1
ATOM 629 C C . VAL A 1 82 ? -11.796 -4.698 0.553 1.00 95.19 82 VAL A C 1
ATOM 631 O O . VAL A 1 82 ? -12.056 -5.638 1.285 1.00 95.19 82 VAL A O 1
ATOM 634 N N . SER A 1 83 ? -11.743 -4.811 -0.778 1.00 95.31 83 SER A N 1
ATOM 635 C CA . SER A 1 83 ? -12.059 -6.066 -1.479 1.00 95.31 83 SER A CA 1
ATOM 636 C C . SER A 1 83 ? -11.071 -7.202 -1.184 1.00 95.31 83 SER A C 1
ATOM 638 O O . SER A 1 83 ? -11.377 -8.347 -1.478 1.00 95.31 83 SER A O 1
ATOM 640 N N . ALA A 1 84 ? -9.873 -6.893 -0.679 1.00 93.56 84 ALA A N 1
ATOM 641 C CA . ALA A 1 84 ? -8.861 -7.886 -0.318 1.00 93.56 84 ALA A CA 1
ATOM 642 C C . ALA A 1 84 ? -8.964 -8.346 1.149 1.00 93.56 84 ALA A C 1
ATOM 644 O O . ALA A 1 84 ? -8.190 -9.207 1.557 1.00 93.56 84 ALA A O 1
ATOM 645 N N . LEU A 1 85 ? -9.856 -7.740 1.944 1.00 89.06 85 LEU A N 1
ATOM 646 C CA . LEU A 1 85 ? -10.136 -8.155 3.324 1.00 89.06 85 LEU A CA 1
ATOM 647 C C . LEU A 1 85 ? -11.249 -9.211 3.416 1.00 89.06 85 LEU A C 1
ATOM 649 O O . LEU A 1 85 ? -11.376 -9.837 4.468 1.00 89.06 85 LEU A O 1
ATOM 653 N N . ASP A 1 86 ? -12.049 -9.350 2.356 1.00 74.25 86 ASP A N 1
ATOM 654 C CA . ASP A 1 86 ? -13.124 -10.341 2.221 1.00 74.25 86 ASP A CA 1
ATOM 655 C C . ASP A 1 86 ? -12.574 -11.702 1.756 1.00 74.25 86 ASP A C 1
ATOM 657 O O . ASP A 1 86 ? -13.067 -12.738 2.264 1.00 74.25 86 ASP A O 1
#

Sequence (86 aa):
LMEGAARRGKEALLKLYPGLNVELNHDHVATPALINLAEKADYFIFASGSSKHQAFYTVTDYRKEIIYPSGKGASSMIAAFVSALD

InterPro domains:
  IPR049807 DpdD-like [PF28109] (1-80)

Foldseek 3Di:
DLVVQLVVLVVVCCVVPVPDDDDDDDDLADDPVLLVCLQPPPAAEDLDPPPRVHSVVSSVVRDVHYQYFPHSGSVSSNVSVVVVVD